Protein AF-A0A260MBR4-F1 (afdb_monomer_lite)

pLDDT: mean 86.41, std 11.76, range [43.19, 97.62]

Secondary structure (DSSP, 8-state):
--HHHHHHHHHHHHHHHHHHHHHHS-GGGB--SSSSB-TTSS-B-HHHHHHHHT-HHHHHHHHHHT--HIIIIIIIISS--SS---SSHHHHHHHHHHHHHHTSS--HHHHHHHHHHHHHHHHHTT-

Radius of gyration: 16.03 Å; chains: 1; bounding box: 42×45×38 Å

Structure (mmCIF, N/CA/C/O backbone):
data_AF-A0A260MBR4-F1
#
_entry.id   AF-A0A260MBR4-F1
#
loop_
_atom_site.group_PDB
_atom_site.id
_atom_site.type_symbol
_atom_site.label_atom_id
_atom_site.label_alt_id
_atom_site.label_comp_id
_atom_site.label_asym_id
_atom_site.label_entity_id
_atom_site.label_seq_id
_atom_site.pdbx_PDB_ins_code
_atom_site.Cartn_x
_atom_site.Cartn_y
_atom_site.Cartn_z
_atom_site.occupancy
_atom_site.B_iso_or_equiv
_atom_site.auth_seq_id
_atom_site.auth_comp_id
_atom_site.auth_asym_id
_atom_site.auth_atom_id
_atom_site.pdbx_PDB_model_num
ATOM 1 N N . MET A 1 1 ? -12.148 -25.901 13.312 1.00 48.97 1 MET A N 1
ATOM 2 C CA . MET A 1 1 ? -11.737 -24.480 13.336 1.00 48.97 1 MET A CA 1
ATOM 3 C C . MET A 1 1 ? -12.918 -23.654 12.862 1.00 48.97 1 MET A C 1
ATOM 5 O O . MET A 1 1 ? -13.593 -24.102 11.945 1.00 48.97 1 MET A O 1
ATOM 9 N N . SER A 1 2 ? -13.231 -22.538 13.527 1.00 43.19 2 SER A N 1
ATOM 10 C CA . SER A 1 2 ? -14.334 -21.658 13.106 1.00 43.19 2 SER A CA 1
ATOM 11 C C . SER A 1 2 ? -13.965 -20.930 11.811 1.00 43.19 2 SER A C 1
ATOM 13 O O . SER A 1 2 ? -12.795 -20.597 11.631 1.00 43.19 2 SER A O 1
ATOM 15 N N . ALA A 1 3 ? -14.943 -20.657 10.945 1.00 55.19 3 ALA A N 1
ATOM 16 C CA . ALA A 1 3 ? -14.740 -19.929 9.689 1.00 55.19 3 ALA A CA 1
ATOM 17 C C . ALA A 1 3 ? -14.116 -18.535 9.908 1.00 55.19 3 ALA A C 1
ATOM 19 O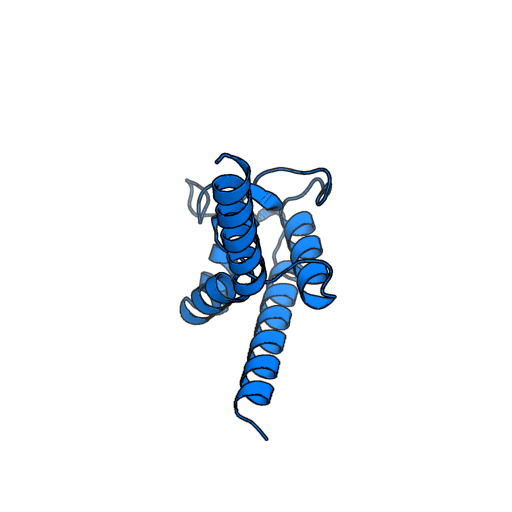 O . ALA A 1 3 ? -13.271 -18.132 9.123 1.00 55.19 3 ALA A O 1
ATOM 20 N N . ALA A 1 4 ? -14.441 -17.869 11.023 1.00 51.47 4 ALA A N 1
ATOM 21 C CA . ALA A 1 4 ? -13.871 -16.567 11.392 1.00 51.47 4 ALA A CA 1
ATOM 22 C C . ALA A 1 4 ? -12.358 -16.621 11.696 1.00 51.47 4 ALA A C 1
ATOM 24 O O . ALA A 1 4 ? -11.603 -15.734 11.330 1.00 51.47 4 ALA A O 1
ATOM 25 N N . LEU A 1 5 ? -11.879 -17.703 12.322 1.00 46.75 5 LEU A N 1
ATOM 26 C CA . LEU A 1 5 ? -10.443 -17.867 12.596 1.00 46.75 5 LEU A CA 1
ATOM 27 C C . LEU A 1 5 ? -9.654 -18.225 11.329 1.00 46.75 5 LEU A C 1
ATOM 29 O O . LEU A 1 5 ? -8.461 -17.948 11.249 1.00 46.75 5 LEU A O 1
ATOM 33 N N . ALA A 1 6 ? -10.306 -18.877 10.361 1.00 57.41 6 ALA A N 1
ATOM 34 C CA . ALA A 1 6 ? -9.709 -19.165 9.062 1.00 57.41 6 ALA A CA 1
ATOM 35 C C . ALA A 1 6 ? -9.615 -17.893 8.204 1.00 57.41 6 ALA A C 1
ATOM 37 O O . ALA A 1 6 ? -8.554 -17.642 7.641 1.00 57.41 6 ALA A O 1
ATOM 38 N N . SER A 1 7 ? -10.662 -17.058 8.194 1.00 66.06 7 SER A N 1
ATOM 39 C CA . SER A 1 7 ? -10.649 -15.774 7.483 1.00 66.06 7 SER A CA 1
ATOM 40 C C . SER A 1 7 ? -9.608 -14.806 8.044 1.00 66.06 7 SER A C 1
ATOM 42 O O . SER A 1 7 ? -8.912 -14.158 7.269 1.00 66.06 7 SER A O 1
ATOM 44 N N . ASP A 1 8 ? -9.426 -14.762 9.367 1.00 77.25 8 ASP A N 1
ATOM 45 C CA . ASP A 1 8 ? -8.398 -13.916 9.986 1.00 77.25 8 ASP A CA 1
ATOM 46 C C . ASP A 1 8 ? -6.982 -14.395 9.635 1.00 77.25 8 ASP A C 1
ATOM 48 O O . ASP A 1 8 ? -6.091 -13.589 9.372 1.00 77.25 8 ASP A O 1
ATOM 52 N N . ALA A 1 9 ? -6.757 -15.712 9.581 1.00 82.81 9 ALA A N 1
ATOM 53 C CA . ALA A 1 9 ? -5.461 -16.272 9.201 1.00 82.81 9 ALA A CA 1
ATOM 54 C C . ALA A 1 9 ? -5.129 -16.025 7.719 1.00 82.81 9 ALA A C 1
ATOM 56 O O . ALA A 1 9 ? -3.988 -15.694 7.393 1.00 82.81 9 ALA A O 1
ATOM 57 N N . GLU A 1 10 ? -6.111 -16.166 6.826 1.00 85.12 10 GLU A N 1
ATOM 58 C CA . GLU A 1 10 ? -5.965 -15.868 5.396 1.00 85.12 10 GLU A CA 1
ATOM 59 C C . GLU A 1 10 ? -5.711 -14.379 5.157 1.00 85.12 10 GLU A C 1
ATOM 61 O O . GLU A 1 10 ? -4.807 -14.025 4.398 1.00 85.12 10 GLU A O 1
ATOM 66 N N . ALA A 1 11 ? -6.432 -13.510 5.867 1.00 85.56 11 ALA A N 1
ATOM 67 C CA . ALA A 1 11 ? -6.212 -12.074 5.818 1.00 85.56 11 ALA A CA 1
ATOM 68 C C . ALA A 1 11 ? -4.792 -11.726 6.303 1.00 85.56 11 ALA A C 1
ATOM 70 O O . ALA A 1 11 ? -4.015 -11.088 5.595 1.00 85.56 11 ALA A O 1
ATOM 71 N N . MET A 1 12 ? -4.375 -12.226 7.467 1.00 88.50 12 MET A N 1
ATOM 72 C CA . MET A 1 12 ? -3.021 -11.967 7.969 1.00 88.50 12 MET A CA 1
ATOM 73 C C . MET A 1 12 ? -1.924 -12.523 7.055 1.00 88.50 12 MET A C 1
ATOM 75 O O . MET A 1 12 ? -0.857 -11.915 6.941 1.00 88.50 12 MET A O 1
ATOM 79 N N . LYS A 1 13 ? -2.180 -13.644 6.370 1.00 93.25 13 LYS A N 1
ATOM 80 C CA . LYS A 1 13 ? -1.275 -14.160 5.342 1.00 93.25 13 LYS A CA 1
ATOM 81 C C . LYS A 1 13 ? -1.173 -13.194 4.161 1.00 93.25 13 LYS A C 1
ATOM 83 O O . LYS A 1 13 ? -0.060 -12.884 3.751 1.00 93.25 13 LYS A O 1
ATOM 88 N N . LEU A 1 14 ? -2.296 -12.693 3.645 1.00 93.25 14 LEU A N 1
ATOM 89 C CA . LEU A 1 14 ? -2.291 -11.723 2.549 1.00 93.25 14 LEU A CA 1
ATOM 90 C C . LEU A 1 14 ? -1.539 -10.443 2.939 1.00 93.25 14 LEU A C 1
ATOM 92 O O . LEU A 1 14 ? -0.707 -9.971 2.170 1.00 93.25 14 LEU A O 1
ATOM 96 N N . LEU A 1 15 ? -1.751 -9.915 4.148 1.00 93.19 15 LEU A N 1
ATOM 97 C CA . LEU A 1 15 ? -1.007 -8.748 4.631 1.00 93.19 15 LEU A CA 1
ATOM 98 C C . LEU A 1 15 ? 0.510 -9.011 4.681 1.00 93.19 15 LEU A C 1
ATOM 100 O O . LEU A 1 15 ? 1.306 -8.133 4.333 1.00 93.19 15 LEU A O 1
ATOM 104 N N . ALA A 1 16 ? 0.922 -10.218 5.079 1.00 95.00 16 ALA A N 1
ATOM 105 C CA . ALA A 1 16 ? 2.325 -10.625 5.056 1.00 95.00 16 ALA A CA 1
ATOM 106 C C . ALA A 1 16 ? 2.875 -10.722 3.622 1.00 95.00 16 ALA A C 1
ATOM 108 O O . ALA A 1 16 ? 3.953 -10.189 3.357 1.00 95.00 16 ALA A O 1
ATOM 109 N N . ASP A 1 17 ? 2.124 -11.324 2.695 1.00 96.38 17 ASP A N 1
ATOM 110 C CA . ASP A 1 17 ? 2.507 -11.441 1.282 1.00 96.38 17 ASP A CA 1
ATOM 111 C C . ASP A 1 17 ? 2.657 -10.054 0.626 1.00 96.38 17 ASP A C 1
ATOM 113 O O . ASP A 1 17 ? 3.644 -9.790 -0.062 1.00 96.38 17 ASP A O 1
ATOM 117 N N . VAL A 1 18 ? 1.726 -9.129 0.896 1.00 95.88 18 VAL A N 1
ATOM 118 C CA . VAL A 1 18 ? 1.799 -7.731 0.436 1.00 95.88 18 VAL A CA 1
ATOM 119 C C . VAL A 1 18 ? 3.019 -7.026 1.029 1.00 95.88 18 VAL A C 1
ATOM 121 O O . VAL A 1 18 ? 3.741 -6.329 0.317 1.00 95.88 18 VAL A O 1
ATOM 124 N N . THR A 1 19 ? 3.293 -7.223 2.320 1.00 96.31 19 THR A N 1
ATOM 125 C CA . THR A 1 19 ? 4.466 -6.626 2.975 1.00 96.31 19 THR A CA 1
ATOM 126 C C . THR A 1 19 ? 5.768 -7.111 2.342 1.00 96.31 19 THR A C 1
ATOM 128 O O . THR A 1 19 ? 6.655 -6.300 2.070 1.00 96.31 19 THR A O 1
ATOM 131 N N . GLU A 1 20 ? 5.884 -8.411 2.075 1.00 97.62 20 GLU A N 1
ATOM 132 C CA . GLU A 1 20 ? 7.076 -8.988 1.452 1.00 97.62 20 GLU A CA 1
ATOM 133 C C . GLU A 1 20 ? 7.253 -8.507 0.008 1.00 97.62 20 GLU A C 1
ATOM 135 O O . GLU A 1 20 ? 8.352 -8.103 -0.377 1.00 97.62 20 GLU A O 1
ATOM 140 N N . LEU A 1 21 ? 6.163 -8.430 -0.761 1.00 96.75 21 LEU A N 1
ATOM 141 C CA . LEU A 1 21 ? 6.163 -7.839 -2.098 1.00 96.75 21 LEU A CA 1
ATOM 142 C C . LEU A 1 21 ? 6.711 -6.406 -2.080 1.00 96.75 21 LEU A C 1
ATOM 144 O O . LEU A 1 21 ? 7.607 -6.068 -2.859 1.00 96.75 21 LEU A O 1
ATOM 148 N N . VAL A 1 22 ? 6.208 -5.556 -1.180 1.00 96.12 22 VAL A N 1
ATOM 149 C CA . VAL A 1 22 ? 6.673 -4.167 -1.083 1.00 96.12 22 VAL A CA 1
ATOM 150 C C . VAL A 1 22 ? 8.150 -4.125 -0.690 1.00 96.12 22 VAL A C 1
ATOM 152 O O . VAL A 1 22 ? 8.912 -3.373 -1.297 1.00 96.12 22 VAL A O 1
ATOM 155 N N . ARG A 1 23 ? 8.600 -4.953 0.265 1.00 96.81 23 ARG A N 1
ATOM 156 C CA . ARG A 1 23 ? 10.022 -5.027 0.655 1.00 96.81 23 ARG A CA 1
ATOM 157 C C . ARG A 1 23 ? 10.916 -5.389 -0.529 1.00 96.81 23 ARG A C 1
ATOM 159 O O . ARG A 1 23 ? 11.919 -4.701 -0.734 1.00 96.81 23 ARG A O 1
ATOM 166 N N . ALA A 1 24 ? 10.524 -6.390 -1.313 1.00 96.75 24 ALA A N 1
ATOM 167 C CA . ALA A 1 24 ? 11.271 -6.890 -2.466 1.00 96.75 24 ALA A CA 1
ATOM 168 C C . ALA A 1 24 ? 11.244 -5.955 -3.691 1.00 96.75 24 ALA A C 1
ATOM 170 O O . ALA A 1 24 ? 12.113 -6.054 -4.554 1.00 96.75 24 ALA A O 1
ATOM 171 N N . THR A 1 25 ? 10.274 -5.041 -3.774 1.00 95.62 25 THR A N 1
ATOM 172 C CA . THR A 1 25 ? 10.116 -4.118 -4.909 1.00 95.62 25 THR A CA 1
ATOM 173 C C . THR A 1 25 ? 11.259 -3.103 -4.979 1.00 95.62 25 THR A C 1
ATOM 175 O O . THR A 1 25 ? 11.574 -2.458 -3.983 1.00 95.62 25 THR A O 1
ATOM 178 N N . ASP A 1 26 ? 11.858 -2.896 -6.150 1.00 95.19 26 ASP A N 1
ATOM 179 C CA . ASP A 1 26 ? 12.878 -1.858 -6.352 1.00 95.19 26 ASP A CA 1
ATOM 180 C C . ASP A 1 26 ? 12.282 -0.446 -6.140 1.00 95.19 26 ASP A C 1
ATOM 182 O O . ASP A 1 26 ? 11.299 -0.112 -6.812 1.00 95.19 26 ASP A O 1
ATOM 186 N N . PRO A 1 27 ? 12.842 0.397 -5.246 1.00 94.75 27 PRO A N 1
ATOM 187 C CA . PRO A 1 27 ? 12.414 1.786 -5.077 1.00 94.75 27 PRO A CA 1
ATOM 188 C C . PRO A 1 27 ? 12.292 2.578 -6.388 1.00 94.75 27 PRO A C 1
ATOM 190 O O . PRO A 1 27 ? 11.346 3.351 -6.538 1.00 94.75 27 PRO A O 1
ATOM 193 N N . ASP A 1 28 ? 13.165 2.345 -7.374 1.00 93.38 28 ASP A N 1
ATOM 194 C CA . ASP A 1 28 ? 13.138 3.095 -8.637 1.00 93.38 28 ASP A CA 1
ATOM 195 C C . ASP A 1 28 ? 11.902 2.783 -9.499 1.00 93.38 28 ASP A C 1
ATOM 197 O O . ASP A 1 28 ? 11.470 3.622 -10.304 1.00 93.38 28 ASP A O 1
ATOM 201 N N . SER A 1 29 ? 11.283 1.618 -9.286 1.00 93.75 29 SER A N 1
ATOM 202 C CA . SER A 1 29 ? 10.028 1.204 -9.928 1.00 93.75 29 SER A CA 1
ATOM 203 C C . SER A 1 29 ? 8.773 1.790 -9.265 1.00 93.75 29 SER A C 1
ATOM 205 O O . SER A 1 29 ? 7.667 1.652 -9.795 1.00 93.75 29 SER A O 1
ATOM 207 N N . TRP A 1 30 ? 8.931 2.488 -8.136 1.00 95.75 30 TRP A N 1
ATOM 208 C CA . TRP A 1 30 ? 7.817 2.981 -7.336 1.00 95.75 30 TRP A CA 1
ATOM 209 C C . TRP A 1 30 ? 7.222 4.284 -7.876 1.00 95.75 30 TRP A C 1
ATOM 211 O O . TRP A 1 30 ? 7.934 5.220 -8.251 1.00 95.75 30 TRP A O 1
ATOM 221 N N . TRP A 1 31 ? 5.894 4.371 -7.878 1.00 94.25 31 TRP A N 1
ATOM 222 C CA . TRP A 1 31 ? 5.151 5.560 -8.283 1.00 94.25 31 TRP A CA 1
ATOM 223 C C . TRP A 1 31 ? 4.624 6.354 -7.083 1.00 94.25 31 TRP A C 1
ATOM 225 O O . TRP A 1 31 ? 3.743 5.909 -6.347 1.00 94.25 31 TRP A O 1
ATOM 235 N N . GLU A 1 32 ? 5.147 7.569 -6.928 1.00 88.31 32 GLU A N 1
ATOM 236 C CA . GLU A 1 32 ? 4.656 8.589 -5.999 1.00 88.31 32 GLU A CA 1
ATOM 237 C C . GLU A 1 32 ? 3.673 9.511 -6.725 1.00 88.31 32 GLU A C 1
ATOM 239 O O . GLU A 1 32 ? 4.045 10.565 -7.242 1.00 88.31 32 GLU A O 1
ATOM 244 N N . GLY A 1 33 ? 2.417 9.097 -6.846 1.00 85.38 33 GLY A N 1
ATOM 245 C CA . GLY A 1 33 ? 1.417 9.942 -7.475 1.00 85.38 33 GLY A CA 1
ATOM 246 C C . GLY A 1 33 ? -0.002 9.410 -7.331 1.00 85.38 33 GLY A C 1
ATOM 247 O O . GLY A 1 33 ? -0.193 8.227 -7.054 1.00 85.38 33 GLY A O 1
ATOM 248 N N . PRO A 1 34 ? -1.002 10.264 -7.613 1.00 84.44 34 PRO A N 1
ATOM 249 C CA . PRO A 1 34 ? -2.403 10.050 -7.235 1.00 84.44 34 PRO A CA 1
ATOM 250 C C . PRO A 1 34 ? -3.135 9.026 -8.111 1.00 84.44 34 PRO A C 1
ATOM 252 O O . PRO A 1 34 ? -4.362 8.951 -8.119 1.00 84.44 34 PRO A O 1
ATOM 255 N N . THR A 1 35 ? -2.396 8.280 -8.923 1.00 86.94 35 THR A N 1
ATOM 256 C CA . THR A 1 35 ? -2.924 7.352 -9.918 1.00 86.94 35 THR A CA 1
ATOM 257 C C . THR A 1 35 ? -2.342 5.970 -9.694 1.00 86.94 35 THR A C 1
ATOM 259 O O . THR A 1 35 ? -1.248 5.813 -9.163 1.00 86.94 35 THR A O 1
ATOM 262 N N . PHE A 1 36 ? -3.063 4.955 -10.161 1.00 86.44 36 PHE A N 1
ATOM 263 C CA . PHE A 1 36 ? -2.685 3.550 -10.009 1.00 86.44 36 PHE A CA 1
ATOM 264 C C . PHE A 1 36 ? -1.283 3.231 -10.568 1.00 86.44 36 PHE A C 1
ATOM 266 O O . PHE A 1 36 ? -0.499 2.501 -9.966 1.00 86.44 36 PHE A O 1
ATOM 273 N N . ARG A 1 37 ? -0.939 3.833 -11.710 1.00 91.19 37 ARG A N 1
ATOM 274 C CA . ARG A 1 37 ? 0.381 3.764 -12.352 1.00 91.19 37 ARG A CA 1
ATOM 275 C C . ARG A 1 37 ? 0.837 5.159 -12.747 1.00 91.19 37 ARG A C 1
ATOM 277 O O . ARG A 1 37 ? 0.017 6.079 -12.850 1.00 91.19 37 ARG A O 1
ATOM 284 N N . SER A 1 38 ? 2.130 5.307 -13.014 1.00 92.31 38 SER A N 1
ATOM 285 C CA . SER A 1 38 ? 2.661 6.527 -13.616 1.00 92.31 38 SER A CA 1
ATOM 286 C C . SER A 1 38 ? 2.031 6.796 -14.989 1.00 92.31 38 SER A C 1
ATOM 288 O O . SER A 1 38 ? 1.617 5.857 -15.673 1.00 92.31 38 SER A O 1
ATOM 290 N N . PRO A 1 39 ? 1.998 8.056 -15.465 1.00 91.81 39 PRO A N 1
ATOM 291 C CA . PRO A 1 39 ? 1.500 8.374 -16.804 1.00 91.81 39 PRO A CA 1
ATOM 292 C C . PRO A 1 39 ? 2.212 7.602 -17.925 1.00 91.81 39 PRO A C 1
ATOM 294 O O . PRO A 1 39 ? 1.588 7.249 -18.920 1.00 91.81 39 PRO A O 1
ATOM 297 N N . CYS A 1 40 ? 3.503 7.298 -17.749 1.00 91.19 40 CYS A N 1
ATOM 298 C CA . CYS A 1 40 ? 4.290 6.487 -18.680 1.00 91.19 40 CYS A CA 1
ATOM 299 C C . CYS A 1 40 ? 4.116 4.969 -18.498 1.00 91.19 40 CYS A C 1
ATOM 301 O O . CYS A 1 40 ? 4.738 4.212 -19.235 1.00 91.19 40 CYS A O 1
ATOM 303 N N . GLN A 1 41 ? 3.288 4.525 -17.547 1.00 89.88 41 GLN A N 1
ATOM 304 C CA . GLN A 1 41 ? 2.960 3.121 -17.262 1.00 89.88 41 GLN A CA 1
ATOM 305 C C . GLN A 1 41 ? 4.141 2.245 -16.812 1.00 89.88 41 GLN A C 1
ATOM 307 O O . GLN A 1 41 ? 4.002 1.028 -16.739 1.00 89.88 41 GLN A O 1
ATOM 312 N N . THR A 1 42 ? 5.294 2.836 -16.485 1.00 90.88 42 THR A N 1
ATOM 313 C CA . THR A 1 42 ? 6.499 2.089 -16.081 1.00 90.88 42 THR A CA 1
ATOM 314 C C . THR A 1 42 ? 6.700 1.987 -14.574 1.00 90.88 42 THR A C 1
ATOM 316 O O . THR A 1 42 ? 7.524 1.192 -14.135 1.00 90.88 42 THR A O 1
ATOM 319 N N . LYS A 1 43 ? 5.995 2.803 -13.781 1.00 94.75 43 LYS A N 1
ATOM 320 C CA . LYS A 1 43 ? 6.102 2.814 -12.318 1.00 94.75 43 LYS A CA 1
ATOM 321 C C . LYS A 1 43 ? 4.746 2.563 -11.685 1.00 94.75 43 LYS A C 1
ATOM 323 O O . LYS A 1 43 ? 3.725 3.018 -12.211 1.00 94.75 43 LYS A O 1
ATOM 328 N N . HIS A 1 44 ? 4.732 1.829 -10.584 1.00 94.00 44 HIS A N 1
ATOM 329 C CA . HIS A 1 44 ? 3.515 1.318 -9.959 1.00 94.00 44 HIS A CA 1
ATOM 330 C C . HIS A 1 44 ? 3.402 1.839 -8.522 1.00 94.00 44 HIS A C 1
ATOM 332 O O . HIS A 1 44 ? 4.405 1.981 -7.824 1.00 94.00 44 HIS A O 1
ATOM 338 N N . CYS A 1 45 ? 2.185 2.148 -8.068 1.00 93.44 45 CYS A N 1
ATOM 339 C CA . CYS A 1 45 ? 1.937 2.321 -6.636 1.00 93.44 45 CYS A CA 1
ATOM 340 C C . CYS A 1 45 ? 1.751 0.946 -5.971 1.00 93.44 45 CYS A C 1
ATOM 342 O O . CYS A 1 45 ? 1.715 -0.082 -6.652 1.00 93.44 45 CYS A O 1
ATOM 344 N N . VAL A 1 46 ? 1.574 0.913 -4.649 1.00 94.19 46 VAL A N 1
ATOM 345 C CA . VAL A 1 46 ? 1.363 -0.340 -3.902 1.00 94.19 46 VAL A CA 1
ATOM 346 C C . VAL A 1 46 ? 0.212 -1.188 -4.452 1.00 94.19 46 VAL A C 1
ATOM 348 O O . VAL A 1 46 ? 0.417 -2.370 -4.704 1.00 94.19 46 VAL A O 1
ATOM 351 N N . LEU A 1 47 ? -0.961 -0.603 -4.725 1.00 94.25 47 LEU A N 1
ATOM 352 C CA . LEU A 1 47 ? -2.106 -1.359 -5.252 1.00 94.25 47 LEU A CA 1
ATOM 353 C C . LEU A 1 47 ? -1.810 -1.927 -6.644 1.00 94.25 47 LEU A C 1
ATOM 355 O O . LEU A 1 47 ? -2.159 -3.066 -6.939 1.00 94.25 47 LEU A O 1
ATOM 359 N N . SER A 1 48 ? -1.093 -1.171 -7.479 1.00 94.06 48 SER A N 1
ATOM 360 C CA . SER A 1 48 ? -0.667 -1.666 -8.785 1.00 94.0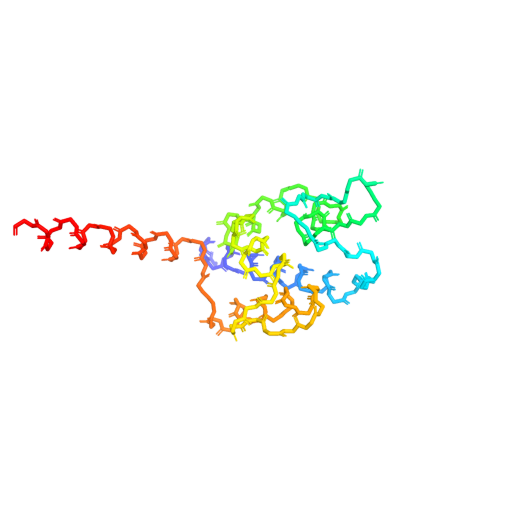6 48 SER A CA 1
ATOM 361 C C . SER A 1 48 ? 0.388 -2.760 -8.684 1.00 94.06 48 SER A C 1
ATOM 363 O O . SER A 1 48 ? 0.376 -3.652 -9.521 1.00 94.06 48 SER A O 1
ATOM 365 N N . HIS A 1 49 ? 1.283 -2.740 -7.694 1.00 95.12 49 HIS A N 1
ATOM 366 C CA . HIS A 1 49 ? 2.198 -3.859 -7.456 1.00 95.12 49 HIS A CA 1
ATOM 367 C C . HIS A 1 49 ? 1.449 -5.113 -6.993 1.00 95.12 49 HIS A C 1
ATOM 369 O O . HIS A 1 49 ? 1.711 -6.196 -7.512 1.00 95.12 49 HIS A O 1
ATOM 375 N N . VAL A 1 50 ? 0.492 -4.973 -6.069 1.00 95.62 50 VAL A N 1
ATOM 376 C CA . VAL A 1 50 ? -0.326 -6.099 -5.590 1.00 95.62 50 VAL A CA 1
ATOM 377 C C . VAL A 1 50 ? -1.118 -6.716 -6.740 1.00 95.62 50 VAL A C 1
ATOM 379 O O . VAL A 1 50 ? -1.036 -7.922 -6.945 1.00 95.62 50 VAL A O 1
ATOM 382 N N . ALA A 1 51 ? -1.808 -5.903 -7.543 1.00 95.56 51 ALA A N 1
ATOM 383 C CA . ALA A 1 51 ? -2.569 -6.394 -8.690 1.00 95.56 51 ALA A CA 1
ATOM 384 C C . ALA A 1 51 ? -1.693 -7.117 -9.727 1.00 95.56 51 ALA A C 1
ATOM 386 O O . ALA A 1 51 ? -2.109 -8.126 -10.290 1.00 95.56 51 ALA A O 1
ATOM 387 N N . ASP A 1 52 ? -0.487 -6.603 -9.978 1.00 95.25 52 ASP A N 1
ATOM 388 C CA . ASP A 1 52 ? 0.433 -7.135 -10.989 1.00 95.25 52 ASP A CA 1
ATOM 389 C C . ASP A 1 52 ? 1.059 -8.474 -10.567 1.00 95.25 52 ASP A C 1
ATOM 391 O O . ASP A 1 52 ? 1.228 -9.361 -11.401 1.00 95.25 52 ASP A O 1
ATOM 395 N N . VAL A 1 53 ? 1.372 -8.642 -9.274 1.00 96.00 53 VAL A N 1
ATOM 396 C CA . VAL A 1 53 ? 2.100 -9.819 -8.762 1.00 96.00 53 VAL A CA 1
ATOM 397 C C . VAL A 1 53 ? 1.190 -10.849 -8.091 1.00 96.00 53 VAL A C 1
ATOM 399 O O . VAL A 1 53 ? 1.389 -12.049 -8.270 1.00 96.00 53 VAL A O 1
ATOM 402 N N . LEU A 1 54 ? 0.205 -10.401 -7.310 1.00 95.44 54 LEU A N 1
ATOM 403 C CA . LEU A 1 54 ? -0.703 -11.261 -6.538 1.00 95.44 54 LEU A CA 1
ATOM 404 C C . LEU A 1 54 ? -2.092 -11.395 -7.185 1.00 95.44 54 LEU A C 1
ATOM 406 O O . LEU A 1 54 ? -2.853 -12.285 -6.812 1.00 95.44 54 LEU A O 1
ATOM 410 N N . GLY A 1 55 ? -2.405 -10.557 -8.176 1.00 96.75 55 GLY A N 1
ATOM 411 C CA . GLY A 1 55 ? -3.669 -10.572 -8.910 1.00 96.75 55 GLY A CA 1
ATOM 412 C C . GLY A 1 55 ? -4.699 -9.565 -8.393 1.00 96.75 55 GLY A C 1
ATOM 413 O O . GLY A 1 55 ? -4.577 -9.009 -7.300 1.00 96.75 55 GLY A O 1
ATOM 414 N N . MET A 1 56 ? -5.735 -9.329 -9.204 1.00 95.19 56 MET A N 1
ATOM 415 C CA . MET A 1 56 ? -6.800 -8.362 -8.902 1.00 95.19 56 MET A CA 1
ATOM 416 C C . MET A 1 56 ? -7.583 -8.734 -7.640 1.00 95.19 56 MET A C 1
ATOM 418 O O . MET A 1 56 ? -7.791 -7.870 -6.801 1.00 95.19 56 MET A O 1
ATOM 422 N N . ASP A 1 57 ? -7.914 -10.014 -7.447 1.00 95.31 57 ASP A N 1
ATOM 423 C CA . ASP A 1 57 ? -8.662 -10.468 -6.266 1.00 95.31 57 ASP A CA 1
ATOM 424 C C . ASP A 1 57 ? -7.911 -10.170 -4.955 1.00 95.31 57 ASP A C 1
ATOM 426 O O . ASP A 1 57 ? -8.508 -9.758 -3.963 1.00 95.31 57 ASP A O 1
ATOM 430 N N . ALA A 1 58 ? -6.582 -10.325 -4.954 1.00 94.62 58 ALA A N 1
ATOM 431 C CA . ALA A 1 58 ? -5.741 -10.001 -3.803 1.00 94.62 58 ALA A CA 1
ATOM 432 C C . ALA A 1 58 ? -5.687 -8.489 -3.540 1.00 94.62 58 ALA A C 1
ATOM 434 O O . ALA A 1 58 ? -5.658 -8.058 -2.387 1.00 94.62 58 ALA A O 1
ATOM 435 N N . MET A 1 59 ? -5.686 -7.681 -4.603 1.00 94.62 59 MET A N 1
ATOM 436 C CA . MET A 1 59 ? -5.739 -6.223 -4.506 1.00 94.62 59 MET A CA 1
ATOM 437 C C . MET A 1 59 ? -7.090 -5.753 -3.954 1.00 94.62 59 MET A C 1
ATOM 439 O O . MET A 1 59 ? -7.101 -4.983 -2.996 1.00 94.62 59 MET A O 1
ATOM 443 N N . ASP A 1 60 ? -8.199 -6.297 -4.457 1.00 93.25 60 ASP A N 1
ATOM 444 C CA . ASP A 1 60 ? -9.556 -5.997 -3.985 1.00 93.25 60 ASP A CA 1
ATOM 445 C C . ASP A 1 60 ? -9.747 -6.421 -2.518 1.00 93.25 60 ASP A C 1
ATOM 447 O O . ASP A 1 60 ? -10.320 -5.689 -1.703 1.00 93.25 60 ASP A O 1
ATOM 451 N N . GLN A 1 61 ? -9.224 -7.592 -2.138 1.00 91.38 61 GLN A N 1
ATOM 452 C CA . GLN A 1 61 ? -9.251 -8.050 -0.750 1.00 91.38 61 GLN A CA 1
ATOM 453 C C . GLN A 1 61 ? -8.405 -7.146 0.156 1.00 91.38 61 GLN A C 1
ATOM 455 O O . GLN A 1 61 ? -8.841 -6.795 1.254 1.00 91.38 61 GLN A O 1
ATOM 460 N N . PHE A 1 62 ? -7.216 -6.738 -0.295 1.00 91.81 62 PHE A N 1
ATOM 461 C CA . PHE A 1 62 ? -6.373 -5.817 0.460 1.00 91.81 62 PHE A CA 1
ATOM 462 C C . PHE A 1 62 ? -7.052 -4.454 0.654 1.00 91.81 62 PHE A C 1
ATOM 464 O O . PHE A 1 62 ? -7.066 -3.926 1.771 1.00 91.81 62 PHE A O 1
ATOM 471 N N . GLU A 1 63 ? -7.655 -3.914 -0.409 1.00 90.50 63 GLU A N 1
ATOM 472 C CA . GLU A 1 63 ? -8.333 -2.619 -0.379 1.00 90.50 63 GLU A CA 1
ATOM 473 C C . GLU A 1 63 ? -9.557 -2.638 0.545 1.00 90.50 63 GLU A C 1
ATOM 475 O O . GLU A 1 63 ? -9.746 -1.724 1.347 1.00 90.50 63 GLU A O 1
ATOM 480 N N . SER A 1 64 ? -10.363 -3.699 0.470 1.00 86.88 64 SER A N 1
ATOM 481 C CA . SER A 1 64 ? -11.574 -3.844 1.286 1.00 86.88 64 SER A CA 1
ATOM 482 C C . SER A 1 64 ? -11.290 -4.135 2.758 1.00 86.88 64 SER A C 1
ATOM 484 O O . SER A 1 64 ? -12.067 -3.716 3.615 1.00 86.88 64 SER A O 1
ATOM 486 N N . THR A 1 65 ? -10.191 -4.828 3.060 1.00 84.81 65 THR A N 1
ATOM 487 C CA . THR A 1 65 ? -9.871 -5.229 4.435 1.00 84.81 65 THR A CA 1
ATOM 488 C C . THR A 1 65 ? -9.092 -4.140 5.165 1.00 84.81 65 THR A C 1
ATOM 490 O O . THR A 1 65 ? -9.509 -3.719 6.238 1.00 84.81 65 THR A O 1
ATOM 493 N N . TRP A 1 66 ? -7.984 -3.638 4.607 1.00 84.00 66 TRP A N 1
ATOM 494 C CA . TRP A 1 66 ? -7.062 -2.789 5.379 1.00 84.00 66 TRP A CA 1
ATOM 495 C C . TRP A 1 66 ? -6.949 -1.352 4.915 1.00 84.00 66 TRP A C 1
ATOM 497 O O . TRP A 1 66 ? -6.715 -0.484 5.754 1.00 84.00 66 TRP A O 1
ATOM 507 N N . SER A 1 67 ? -7.071 -1.058 3.618 1.00 79.62 67 SER A N 1
ATOM 508 C CA . SER A 1 67 ? -6.898 0.330 3.191 1.00 79.62 67 SER A CA 1
ATOM 509 C C . SER A 1 67 ? -7.473 0.644 1.824 1.00 79.62 67 SER A C 1
ATOM 511 O O . SER A 1 67 ? -6.970 0.166 0.812 1.00 79.62 67 SER A O 1
ATOM 513 N N . SER A 1 68 ? -8.448 1.556 1.793 1.00 82.12 68 SER A N 1
ATOM 514 C CA . SER A 1 68 ? -8.922 2.145 0.540 1.00 82.12 68 SER A CA 1
ATOM 515 C C . SER A 1 68 ? -7.787 2.835 -0.226 1.00 82.12 68 SER A C 1
ATOM 517 O O . SER A 1 68 ? -6.851 3.388 0.365 1.00 82.12 68 SER A O 1
ATOM 519 N N . SER A 1 69 ? -7.924 2.910 -1.546 1.00 80.31 69 SER A N 1
ATOM 520 C CA . SER A 1 69 ? -7.052 3.688 -2.434 1.00 80.31 69 SER A CA 1
ATOM 521 C C . SER A 1 69 ? -6.879 5.151 -2.004 1.00 80.31 69 SER A C 1
ATOM 523 O O . SER A 1 69 ? -5.807 5.723 -2.203 1.00 80.31 69 SER A O 1
ATOM 525 N N . TYR A 1 70 ? -7.872 5.752 -1.339 1.00 78.19 70 TYR A N 1
ATOM 526 C CA . TYR A 1 70 ? -7.740 7.088 -0.752 1.00 78.19 70 TYR A CA 1
ATOM 527 C C . TYR A 1 70 ? -6.781 7.118 0.447 1.00 78.19 70 TYR A C 1
ATOM 529 O O . TYR A 1 70 ? -5.939 8.010 0.538 1.00 78.19 70 TYR A O 1
ATOM 537 N N . VAL A 1 71 ? -6.882 6.149 1.362 1.00 81.50 71 VAL A N 1
ATOM 538 C CA . VAL A 1 71 ? -6.051 6.109 2.576 1.00 81.50 71 VAL A CA 1
ATOM 539 C C . VAL A 1 71 ? -4.605 5.796 2.213 1.00 81.50 71 VAL A C 1
ATOM 541 O O . VAL A 1 71 ? -3.716 6.592 2.517 1.00 81.50 71 VAL A O 1
ATOM 544 N N . ILE A 1 72 ? -4.357 4.680 1.522 1.00 86.00 72 ILE A N 1
ATOM 545 C CA . ILE A 1 72 ? -2.984 4.277 1.202 1.00 86.00 72 ILE A CA 1
ATOM 546 C C . ILE A 1 72 ? -2.362 5.147 0.106 1.00 86.00 72 ILE A C 1
ATOM 548 O O . ILE A 1 72 ? -1.168 5.425 0.160 1.00 86.00 72 ILE A O 1
ATOM 552 N N . GLY A 1 73 ? -3.154 5.620 -0.861 1.00 84.06 73 GLY A N 1
ATOM 553 C CA . GLY A 1 73 ? -2.700 6.526 -1.917 1.00 84.06 73 GLY A CA 1
ATOM 554 C C . GLY A 1 73 ? -2.461 7.934 -1.380 1.00 84.06 73 GLY A C 1
ATOM 555 O O . GLY A 1 73 ? -1.327 8.334 -1.124 1.00 84.06 73 GLY A O 1
ATOM 556 N N . ALA A 1 74 ? -3.538 8.677 -1.131 1.00 80.44 74 ALA A N 1
ATOM 557 C CA . ALA A 1 74 ? -3.443 10.095 -0.788 1.00 80.44 74 ALA A CA 1
ATOM 558 C C . ALA A 1 74 ? -2.908 10.360 0.634 1.00 80.44 74 ALA A C 1
ATOM 560 O O . ALA A 1 74 ? -2.302 11.408 0.874 1.00 80.44 74 ALA A O 1
ATOM 561 N N . GLY A 1 75 ? -3.150 9.445 1.580 1.00 85.44 75 GLY A N 1
ATOM 562 C CA . GLY A 1 75 ? -2.774 9.603 2.990 1.00 85.44 75 GLY A CA 1
ATOM 563 C C . GLY A 1 75 ? -1.377 9.092 3.358 1.00 85.44 75 GLY A C 1
ATOM 564 O O . GLY A 1 75 ? -0.814 9.548 4.355 1.00 85.44 75 GLY A O 1
ATOM 565 N N . VAL A 1 76 ? -0.811 8.172 2.568 1.00 91.75 76 VAL A N 1
ATOM 566 C CA . VAL A 1 76 ? 0.468 7.503 2.876 1.00 91.75 76 VAL A CA 1
ATOM 567 C C . VAL A 1 76 ? 1.456 7.598 1.711 1.00 91.75 76 VAL A C 1
ATOM 569 O O . VAL A 1 76 ? 2.588 8.047 1.894 1.00 91.75 76 VAL A O 1
ATOM 572 N N . ASN A 1 77 ? 1.053 7.182 0.510 1.00 92.06 77 ASN A N 1
ATOM 573 C CA . ASN A 1 77 ? 1.940 7.069 -0.645 1.00 92.06 77 ASN A CA 1
ATOM 574 C C . ASN A 1 77 ? 2.311 8.424 -1.248 1.00 92.06 77 ASN A C 1
ATOM 576 O O . ASN A 1 77 ? 3.484 8.657 -1.506 1.00 92.06 77 ASN A O 1
ATOM 580 N N . ASP A 1 78 ? 1.351 9.316 -1.471 1.00 89.38 78 ASP A N 1
ATOM 581 C CA . ASP A 1 78 ? 1.541 10.457 -2.378 1.00 89.38 78 ASP A CA 1
ATOM 582 C C . ASP A 1 78 ? 2.402 11.581 -1.799 1.00 89.38 78 ASP A C 1
ATOM 584 O O . ASP A 1 78 ? 2.973 12.373 -2.547 1.00 89.38 78 ASP A O 1
ATOM 588 N N . LYS A 1 79 ? 2.473 11.688 -0.469 1.00 89.44 79 LYS A N 1
ATOM 589 C CA . LYS A 1 79 ? 3.289 12.691 0.223 1.00 89.44 79 LYS A CA 1
ATOM 590 C C . LYS A 1 79 ? 3.578 12.293 1.674 1.00 89.44 79 LYS A C 1
ATOM 592 O O . LYS A 1 79 ? 2.745 11.631 2.292 1.00 89.44 79 LYS A O 1
ATOM 597 N N . PRO A 1 80 ? 4.705 12.746 2.252 1.00 91.44 80 PRO A N 1
ATOM 598 C CA . PRO A 1 80 ? 4.968 12.598 3.678 1.00 91.44 80 PRO A CA 1
ATOM 599 C C . PRO A 1 80 ? 3.915 13.281 4.553 1.00 91.44 80 PRO A C 1
ATOM 601 O O . PRO A 1 80 ? 3.374 14.336 4.211 1.00 91.44 80 PRO A O 1
ATOM 604 N N . THR A 1 81 ? 3.679 12.699 5.724 1.00 92.06 81 THR A N 1
ATOM 605 C CA . THR A 1 81 ? 2.826 13.255 6.781 1.00 92.06 81 THR A CA 1
ATOM 606 C C . THR A 1 81 ? 3.564 13.220 8.118 1.00 92.06 81 THR A C 1
ATOM 608 O O . THR A 1 81 ? 4.642 12.641 8.221 1.00 92.06 81 THR A O 1
ATOM 611 N N . GLU A 1 82 ? 2.991 13.818 9.165 1.00 93.38 82 GLU A N 1
ATOM 612 C CA . GLU A 1 82 ? 3.550 13.705 10.520 1.00 93.38 82 GLU A CA 1
ATOM 613 C C . GLU A 1 82 ? 3.598 12.242 10.999 1.00 93.38 82 GLU A C 1
ATOM 615 O O . GLU A 1 82 ? 4.577 11.827 11.614 1.00 93.38 82 GLU A O 1
ATOM 620 N N . LYS A 1 83 ? 2.577 11.440 10.654 1.00 92.19 83 LYS A N 1
ATOM 621 C CA . LYS A 1 83 ? 2.504 10.009 10.992 1.00 92.19 83 LYS A CA 1
ATOM 622 C C . LYS A 1 83 ? 3.475 9.161 10.160 1.00 92.19 83 LYS A C 1
ATOM 624 O O . LYS A 1 83 ? 4.061 8.217 10.683 1.00 92.19 83 LYS A O 1
ATOM 629 N N . TYR A 1 84 ? 3.660 9.509 8.885 1.00 94.81 84 TYR A N 1
ATOM 630 C CA . TYR A 1 84 ? 4.529 8.801 7.938 1.00 94.81 84 TYR A CA 1
ATOM 631 C C . TYR A 1 84 ? 5.558 9.768 7.319 1.00 94.81 84 TYR A C 1
ATOM 633 O O . TYR A 1 84 ? 5.366 10.234 6.190 1.00 94.81 84 TYR A O 1
ATOM 641 N N . PRO A 1 85 ? 6.639 10.113 8.051 1.00 95.94 85 PRO A N 1
ATOM 642 C CA . PRO A 1 85 ? 7.590 11.154 7.652 1.00 95.94 85 PRO A CA 1
ATOM 643 C C . PRO A 1 85 ? 8.690 10.662 6.699 1.00 95.94 85 PRO A C 1
ATOM 645 O O . PRO A 1 85 ? 9.559 11.445 6.314 1.00 95.94 85 PRO A O 1
ATOM 648 N N . GLN A 1 86 ? 8.709 9.371 6.350 1.00 96.19 86 GLN A N 1
ATOM 649 C CA . GLN A 1 86 ? 9.742 8.793 5.493 1.00 96.19 86 GLN A CA 1
ATOM 650 C C . GLN A 1 86 ? 9.767 9.512 4.137 1.00 96.19 86 GLN A C 1
ATOM 652 O O . GLN A 1 86 ? 8.719 9.794 3.551 1.00 96.19 86 GLN A O 1
ATOM 657 N N . SER A 1 87 ? 10.965 9.809 3.628 1.00 93.12 87 SER A N 1
ATOM 658 C CA . SER A 1 87 ? 11.135 10.566 2.382 1.00 93.12 87 SER A CA 1
ATOM 659 C C . SER A 1 87 ? 10.651 9.785 1.164 1.00 93.12 87 SER A C 1
ATOM 661 O O . SER A 1 87 ? 10.009 10.361 0.290 1.00 93.12 87 SER A O 1
ATOM 663 N N . HIS A 1 88 ? 10.911 8.477 1.125 1.00 94.75 88 HIS A N 1
ATOM 664 C CA . HIS A 1 88 ? 10.515 7.631 0.010 1.00 94.75 88 HIS A CA 1
ATOM 665 C C . HIS A 1 88 ? 9.100 7.051 0.214 1.00 94.75 88 HIS A C 1
ATOM 667 O O . HIS A 1 88 ? 8.807 6.520 1.290 1.00 94.75 88 HIS A O 1
ATOM 673 N N . PRO A 1 89 ? 8.222 7.079 -0.807 1.00 94.25 89 PRO A N 1
ATOM 674 C CA . PRO A 1 89 ? 6.846 6.564 -0.729 1.00 94.25 89 PRO A CA 1
ATOM 675 C C . PRO A 1 89 ? 6.756 5.085 -0.335 1.00 94.25 89 PRO A C 1
ATOM 677 O O . PRO A 1 89 ? 5.954 4.724 0.524 1.00 94.25 89 PRO A O 1
ATOM 680 N N . LYS A 1 90 ? 7.631 4.235 -0.887 1.00 95.44 90 LYS A N 1
ATOM 681 C CA . LYS A 1 90 ? 7.729 2.815 -0.510 1.00 95.44 90 LYS A CA 1
ATOM 682 C C . LYS A 1 90 ? 7.925 2.628 1.001 1.00 95.44 90 LYS A C 1
A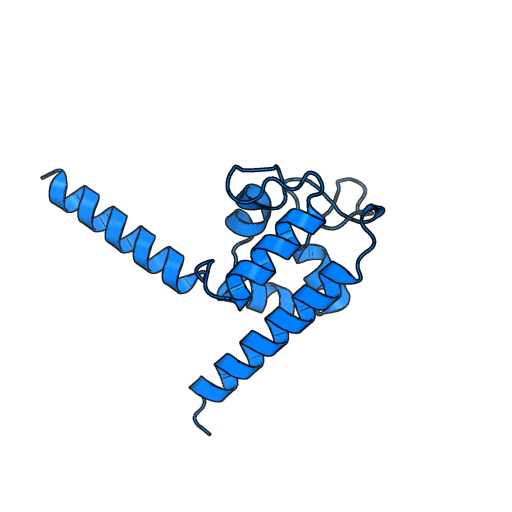TOM 684 O O . LYS A 1 90 ? 7.283 1.770 1.600 1.00 95.44 90 LYS A O 1
ATOM 689 N N . ASP A 1 91 ? 8.778 3.439 1.626 1.00 96.75 91 ASP A N 1
ATOM 690 C CA . ASP A 1 91 ? 9.094 3.306 3.052 1.00 96.75 91 ASP A CA 1
ATOM 691 C C . ASP A 1 91 ? 7.932 3.771 3.937 1.00 96.75 91 ASP A C 1
ATOM 693 O O . ASP A 1 91 ? 7.690 3.186 4.994 1.00 96.75 91 ASP A O 1
ATOM 697 N N . ARG A 1 92 ? 7.166 4.775 3.485 1.00 96.38 92 ARG A N 1
ATOM 698 C CA . ARG A 1 92 ? 5.907 5.173 4.135 1.00 96.38 92 ARG A CA 1
ATOM 699 C C . ARG A 1 92 ? 4.891 4.037 4.101 1.00 96.38 92 ARG A C 1
ATOM 701 O O . ARG A 1 92 ? 4.298 3.715 5.126 1.00 96.38 92 ARG A O 1
ATOM 708 N N . VAL A 1 93 ? 4.740 3.387 2.946 1.00 95.88 93 VAL A N 1
ATOM 709 C CA . VAL A 1 93 ? 3.849 2.228 2.796 1.00 95.88 93 VAL A CA 1
ATOM 710 C C . VAL A 1 93 ? 4.300 1.061 3.676 1.00 95.88 93 VAL A C 1
ATOM 712 O O . VAL A 1 93 ? 3.467 0.465 4.348 1.00 95.88 93 VAL A O 1
ATOM 715 N N . LEU A 1 94 ? 5.600 0.765 3.762 1.00 96.75 94 LEU A N 1
ATOM 716 C CA . LEU A 1 94 ? 6.103 -0.273 4.672 1.00 96.75 94 LEU A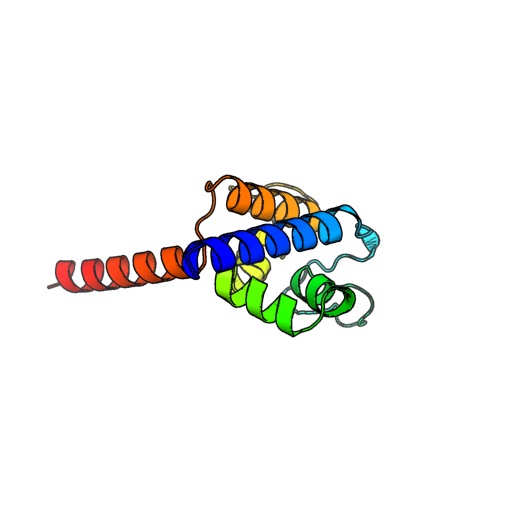 CA 1
ATOM 717 C C . LEU A 1 94 ? 5.802 0.034 6.144 1.00 96.75 94 LEU A C 1
ATOM 719 O O . LEU A 1 94 ? 5.421 -0.871 6.885 1.00 96.75 94 LEU A O 1
ATOM 723 N N . ALA A 1 95 ? 5.942 1.292 6.566 1.00 96.31 95 ALA A N 1
ATOM 724 C CA . ALA A 1 95 ? 5.582 1.706 7.919 1.00 96.31 95 ALA A CA 1
ATOM 725 C C . ALA A 1 95 ? 4.073 1.565 8.181 1.00 96.31 95 ALA A C 1
ATOM 727 O O . ALA A 1 95 ? 3.674 1.104 9.248 1.00 96.31 95 ALA A O 1
ATOM 728 N N . PHE A 1 96 ? 3.234 1.910 7.202 1.00 95.06 96 PHE A N 1
ATOM 729 C CA . PHE A 1 96 ? 1.784 1.726 7.278 1.00 95.06 96 PHE A CA 1
ATOM 730 C C . PHE A 1 96 ? 1.391 0.246 7.412 1.00 95.06 96 PHE A C 1
ATOM 732 O O . PHE A 1 96 ? 0.624 -0.106 8.306 1.00 95.06 96 PHE A O 1
ATOM 739 N N . LEU A 1 97 ? 1.963 -0.638 6.587 1.00 94.31 97 LEU A N 1
ATOM 740 C CA . LEU A 1 97 ? 1.707 -2.083 6.653 1.00 94.31 97 LEU A CA 1
ATOM 741 C C . LEU A 1 97 ? 2.144 -2.691 7.994 1.00 94.31 97 LEU A C 1
ATOM 743 O O . LEU A 1 97 ? 1.455 -3.546 8.548 1.00 94.31 97 LEU A O 1
ATOM 747 N N . GLU A 1 98 ? 3.258 -2.221 8.555 1.00 93.31 98 GLU A N 1
ATOM 748 C CA . GLU A 1 98 ? 3.708 -2.637 9.885 1.00 93.31 98 GLU A CA 1
ATOM 749 C C . GLU A 1 98 ? 2.762 -2.154 10.995 1.00 93.31 98 GLU A C 1
ATOM 751 O O . GLU A 1 98 ? 2.469 -2.902 11.933 1.00 93.31 98 GLU A O 1
ATOM 756 N N . ASN A 1 99 ? 2.228 -0.936 10.881 1.00 93.06 99 ASN A N 1
ATOM 757 C CA . ASN A 1 99 ? 1.235 -0.430 11.825 1.00 93.06 99 ASN A CA 1
ATOM 758 C C . ASN A 1 99 ? -0.071 -1.232 11.7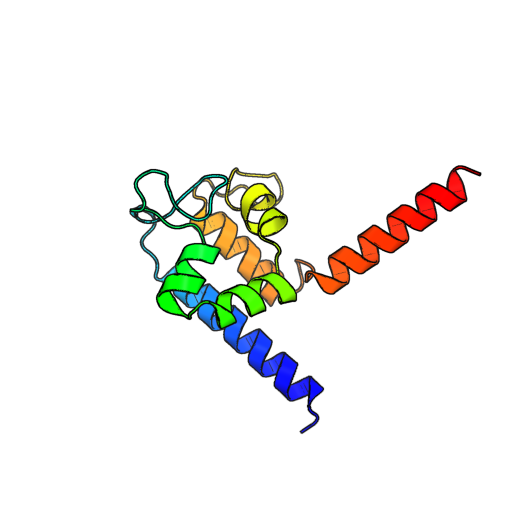59 1.00 93.06 99 ASN A C 1
ATOM 760 O O . ASN A 1 99 ? -0.619 -1.558 12.809 1.00 93.06 99 ASN A O 1
ATOM 764 N N . LEU A 1 100 ? -0.530 -1.626 10.566 1.00 90.00 100 LEU A N 1
ATOM 765 C CA . LEU A 1 100 ? -1.670 -2.542 10.417 1.00 90.00 100 LEU A CA 1
ATOM 766 C C . LEU A 1 100 ? -1.388 -3.889 11.092 1.00 90.00 100 LEU A C 1
ATOM 768 O O . LEU A 1 100 ? -2.198 -4.388 11.867 1.00 90.00 100 LEU A O 1
ATOM 772 N N . ARG A 1 101 ? -0.199 -4.459 10.862 1.00 89.12 101 ARG A N 1
ATOM 773 C CA . ARG A 1 101 ? 0.205 -5.753 11.433 1.00 89.12 101 ARG A CA 1
ATOM 774 C C . ARG A 1 101 ? 0.284 -5.735 12.963 1.00 89.12 101 ARG A C 1
ATOM 776 O O . ARG A 1 101 ? 0.048 -6.757 13.602 1.00 89.12 101 ARG A O 1
ATOM 783 N N . THR A 1 102 ? 0.670 -4.603 13.546 1.00 88.25 102 THR A N 1
ATOM 784 C CA . THR A 1 102 ? 0.826 -4.429 15.001 1.00 88.25 102 THR A CA 1
ATOM 785 C C . THR A 1 102 ? -0.422 -3.863 15.685 1.00 88.25 102 THR A C 1
ATOM 787 O O . THR A 1 102 ? -0.445 -3.784 16.913 1.00 88.25 102 THR A O 1
ATOM 790 N N . GLY A 1 103 ? -1.456 -3.498 14.918 1.00 86.44 103 GLY A N 1
ATOM 791 C CA . GLY A 1 103 ? -2.692 -2.891 15.422 1.00 86.44 103 GLY A CA 1
ATOM 792 C C . GLY A 1 103 ? -2.569 -1.408 15.795 1.00 86.44 103 GLY A C 1
ATOM 793 O O . GLY A 1 103 ? -3.432 -0.879 16.489 1.00 86.44 103 GLY A O 1
ATOM 794 N N . ALA A 1 104 ? -1.496 -0.731 15.373 1.00 87.19 104 ALA A N 1
ATOM 795 C CA . ALA A 1 104 ? -1.313 0.715 15.539 1.00 87.19 104 ALA A CA 1
ATOM 796 C C . ALA A 1 104 ? -2.022 1.543 14.445 1.00 87.19 104 ALA A C 1
ATOM 798 O O . ALA A 1 104 ? -2.141 2.766 14.555 1.00 87.19 104 ALA A O 1
ATOM 799 N N . GLU A 1 105 ? -2.468 0.882 13.378 1.00 87.50 105 GLU A N 1
ATOM 800 C CA . GLU A 1 105 ? -3.381 1.418 12.374 1.00 87.50 105 GLU A CA 1
ATOM 801 C C . GLU A 1 105 ? -4.678 0.610 12.405 1.00 87.50 105 GLU A C 1
ATOM 803 O O . GLU A 1 105 ? -4.656 -0.600 12.628 1.00 87.50 105 GLU A O 1
ATOM 808 N N . GLU A 1 106 ? -5.798 1.287 12.190 1.00 81.88 106 GLU A N 1
ATOM 809 C CA . GLU A 1 106 ? -7.098 0.631 12.090 1.00 81.88 106 GLU A CA 1
ATOM 810 C C . GLU A 1 106 ? -7.331 0.079 10.686 1.00 81.88 106 GLU A C 1
ATOM 812 O O . GLU A 1 106 ? -6.883 0.652 9.691 1.00 81.88 106 GLU A O 1
ATOM 817 N N . ASP A 1 107 ? -8.080 -1.016 10.615 1.00 76.81 107 ASP A N 1
ATOM 818 C CA . ASP A 1 107 ? -8.608 -1.533 9.359 1.00 76.81 107 ASP A CA 1
ATOM 819 C C . ASP A 1 107 ? -9.762 -0.665 8.810 1.00 76.81 107 ASP A C 1
ATOM 821 O O . ASP A 1 107 ? -10.262 0.257 9.468 1.00 76.81 107 ASP A O 1
ATOM 825 N N . VAL A 1 108 ? -10.185 -0.942 7.570 1.00 76.19 108 VAL A N 1
ATOM 826 C CA . VAL A 1 108 ? -11.202 -0.131 6.873 1.00 76.19 108 VAL A CA 1
ATOM 827 C C . VAL A 1 108 ? -12.538 -0.158 7.603 1.00 76.19 108 VAL A C 1
ATOM 829 O O . VAL A 1 108 ? -13.179 0.885 7.726 1.00 76.19 108 VAL A O 1
ATOM 832 N N . VAL A 1 109 ? -12.952 -1.324 8.102 1.00 74.12 109 VAL A N 1
ATOM 833 C CA . VAL A 1 109 ? -14.250 -1.497 8.767 1.00 74.12 109 VAL A CA 1
ATOM 834 C C . VAL A 1 109 ? -14.292 -0.674 10.052 1.00 74.12 109 VAL A C 1
ATOM 836 O O . VAL A 1 109 ? -15.200 0.135 10.241 1.00 74.12 109 VAL A O 1
ATOM 839 N N . THR A 1 110 ? -13.256 -0.794 10.880 1.00 74.38 110 THR A N 1
ATOM 840 C CA . THR A 1 110 ? -13.115 -0.044 12.132 1.00 74.38 110 THR A CA 1
ATOM 841 C C . THR A 1 110 ? -13.069 1.462 11.871 1.00 74.38 110 THR A C 1
ATOM 843 O O . THR A 1 110 ? -13.744 2.243 12.549 1.00 74.38 110 THR A O 1
ATOM 846 N N . GLY A 1 111 ? -12.321 1.884 10.846 1.00 73.81 111 GLY A N 1
ATOM 847 C CA . GLY A 1 111 ? -12.241 3.286 10.450 1.00 73.81 111 GLY A CA 1
ATOM 848 C C . GLY A 1 111 ? -13.587 3.854 9.985 1.00 73.81 111 GLY A C 1
ATOM 849 O O . GLY A 1 111 ? -13.956 4.966 10.379 1.00 73.81 111 GLY A O 1
ATOM 850 N N . MET A 1 112 ? -14.340 3.093 9.184 1.00 73.81 112 MET A N 1
ATOM 851 C CA . MET A 1 112 ? -15.668 3.483 8.700 1.00 73.81 112 MET A CA 1
ATOM 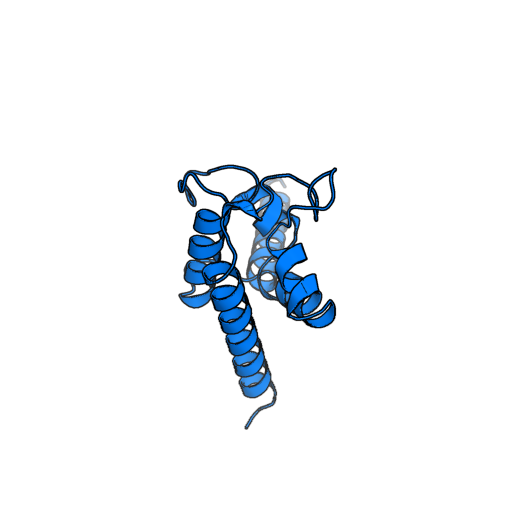852 C C . MET A 1 112 ? -16.685 3.591 9.837 1.00 73.81 112 MET A C 1
ATOM 854 O O . MET A 1 112 ? -17.403 4.593 9.906 1.00 73.81 112 MET A O 1
ATOM 858 N N . ASP A 1 113 ? -16.707 2.619 10.750 1.00 77.19 113 ASP A N 1
ATOM 859 C CA . ASP A 1 113 ? -17.604 2.623 11.907 1.00 77.19 113 ASP A CA 1
ATOM 860 C C . ASP A 1 113 ? -17.353 3.841 12.801 1.00 77.19 113 ASP A C 1
ATOM 862 O O . ASP A 1 113 ? -18.296 4.546 13.176 1.00 77.19 113 ASP A O 1
ATOM 866 N N . ARG A 1 114 ? -16.084 4.176 13.079 1.00 80.31 114 ARG A N 1
ATOM 867 C CA . ARG A 1 114 ? -15.755 5.393 13.835 1.00 80.31 114 ARG A CA 1
ATOM 868 C C . ARG A 1 114 ? -16.222 6.653 13.109 1.00 80.31 114 ARG A C 1
ATOM 870 O O . ARG A 1 114 ? -16.852 7.508 13.726 1.00 80.31 114 ARG A O 1
ATOM 877 N N . CYS A 1 115 ? -15.937 6.785 11.812 1.00 76.06 115 CYS A N 1
ATOM 878 C CA . CYS A 1 115 ? -16.359 7.958 11.043 1.00 76.06 115 CYS A CA 1
ATOM 879 C C . CYS A 1 115 ? -17.884 8.129 11.028 1.00 76.06 115 CYS A C 1
ATOM 881 O O . CYS A 1 115 ? -18.379 9.257 11.103 1.00 76.06 115 CYS A O 1
ATOM 883 N N . PHE A 1 116 ? -18.625 7.024 10.947 1.00 79.25 116 PHE A N 1
ATOM 884 C CA . PHE A 1 116 ? -20.078 7.035 11.035 1.00 79.25 116 PHE A CA 1
ATOM 885 C C . PHE A 1 116 ? -20.550 7.537 12.406 1.00 79.25 116 PHE A C 1
ATOM 887 O O . PHE A 1 116 ? -21.329 8.491 12.472 1.00 79.25 116 PHE A O 1
ATOM 894 N N . LEU A 1 117 ? -20.023 6.969 13.495 1.00 79.44 117 LEU A N 1
ATOM 895 C CA . LEU A 1 117 ? -20.371 7.372 14.860 1.00 79.44 117 LEU A CA 1
ATOM 896 C C . LEU A 1 117 ? -20.026 8.843 15.144 1.00 79.44 117 LEU A C 1
ATOM 898 O O . LEU A 1 117 ? -20.846 9.563 15.714 1.00 79.44 117 LEU A O 1
ATOM 902 N N . ASP A 1 118 ? -18.866 9.319 14.688 1.00 79.75 118 ASP A N 1
ATOM 903 C CA . ASP A 1 118 ? -18.462 10.724 14.813 1.00 79.75 118 ASP A CA 1
ATOM 904 C C . ASP A 1 118 ? -19.410 11.664 14.053 1.00 79.75 118 ASP A C 1
ATOM 906 O O . ASP A 1 118 ? -19.722 12.763 14.523 1.00 79.75 118 ASP A O 1
ATOM 910 N N . SER A 1 119 ? -19.883 11.252 12.871 1.00 77.19 119 SER A N 1
ATOM 911 C CA . SER A 1 119 ? -20.859 12.020 12.090 1.00 77.19 119 SER A CA 1
ATOM 912 C C . SER A 1 119 ? -22.189 12.143 12.830 1.00 77.19 119 SER A C 1
ATOM 914 O O . SER A 1 119 ? -22.735 13.243 12.937 1.00 77.19 119 SER A O 1
ATOM 916 N N . GLU A 1 120 ? -22.684 11.038 13.387 1.00 84.62 120 GLU A N 1
ATOM 917 C CA . GLU A 1 120 ? -23.932 11.015 14.149 1.00 84.62 120 GLU A CA 1
ATOM 918 C C . GLU A 1 120 ? -23.820 11.835 15.440 1.00 84.62 120 GLU A C 1
ATOM 920 O O . GLU A 1 120 ? -24.706 12.638 15.737 1.00 84.62 120 GLU A O 1
ATOM 925 N N . ALA A 1 121 ? -22.695 11.743 16.154 1.00 76.25 121 ALA A N 1
ATOM 926 C CA . ALA A 1 121 ? -22.436 12.549 17.344 1.00 76.25 121 ALA A CA 1
ATOM 927 C C . ALA A 1 121 ? -22.409 14.057 17.034 1.00 76.25 121 ALA A C 1
ATOM 929 O O . ALA A 1 121 ? -22.994 14.854 17.771 1.00 76.25 121 ALA A O 1
ATOM 930 N N . ARG A 1 122 ? -21.789 14.467 15.915 1.00 77.25 122 ARG A N 1
ATOM 931 C CA . ARG A 1 122 ? -21.787 15.873 15.471 1.00 77.25 122 ARG A CA 1
ATOM 932 C C . ARG A 1 122 ? -23.180 16.372 15.100 1.00 77.25 122 ARG A C 1
ATOM 934 O O . ARG A 1 122 ? -23.497 17.518 15.401 1.00 77.25 122 ARG A O 1
ATOM 941 N N . LYS A 1 123 ? -24.014 15.538 14.470 1.00 75.06 123 LYS A N 1
ATOM 942 C CA . LYS A 1 123 ? -25.410 15.893 14.161 1.00 75.06 123 LYS A CA 1
ATOM 943 C C . LYS A 1 123 ? -26.255 16.016 15.430 1.00 75.06 123 LYS A C 1
ATOM 945 O O . LYS A 1 123 ? -27.045 16.946 15.529 1.00 75.06 123 LYS A O 1
ATOM 950 N N . ALA A 1 124 ? -26.066 15.120 16.399 1.00 72.88 124 ALA A N 1
ATOM 951 C CA . ALA A 1 124 ? -26.807 15.125 17.660 1.00 72.88 124 ALA A CA 1
ATOM 952 C C . ALA A 1 124 ? -26.414 16.286 18.593 1.00 72.88 124 ALA A C 1
ATOM 954 O O . ALA A 1 124 ? -27.262 16.800 19.311 1.00 72.88 124 ALA A O 1
ATOM 955 N N . GLY A 1 125 ? -25.147 16.716 18.574 1.00 66.56 125 GLY A N 1
ATOM 956 C CA . GLY A 1 125 ? -24.660 17.864 19.353 1.00 66.56 125 GLY A CA 1
ATOM 957 C C . GLY A 1 125 ? -24.890 19.235 18.706 1.00 66.56 125 GLY A C 1
ATOM 958 O O . GLY A 1 125 ? -24.623 20.254 19.337 1.00 66.56 125 GLY A O 1
ATOM 959 N N . ALA A 1 126 ? -25.355 19.272 17.455 1.00 58.53 126 ALA A N 1
ATOM 960 C CA . ALA A 1 126 ? -25.711 20.496 16.735 1.00 58.53 126 ALA A CA 1
ATOM 961 C C . ALA A 1 126 ? -27.214 20.847 16.834 1.00 58.53 126 ALA A C 1
ATOM 963 O O . ALA A 1 126 ? -27.659 21.768 16.146 1.00 58.53 126 ALA A O 1
ATOM 964 N N . ALA A 1 127 ? -27.975 20.107 17.652 1.00 48.53 127 ALA A N 1
ATOM 965 C CA . ALA A 1 127 ? -29.407 20.284 17.899 1.00 48.53 127 ALA A CA 1
ATOM 966 C C . ALA A 1 127 ? -29.687 21.037 19.208 1.00 48.53 127 ALA A C 1
ATOM 968 O O . ALA A 1 127 ? -28.977 20.779 20.207 1.00 48.53 127 ALA A O 1
#

Sequence (127 aa):
MSAALASDAEAMKLLADVTELVRATDPDSWWEGPTFRSPCQTKHCVLSHVADVLGMDAMDQFESTWSSSYVIGAGVNDKPTEKYPQSHPKDRVLAFLENLRTGAEEDVVTGMDRCFLDSEARKAGAA

Foldseek 3Di:
DDPVVVVVVVLLVLLVVLLVLLVPDDLVQADQDLDQADPVRRHGHSLVSCCVPVNPVSSVSCCQWAHPSCCLRVVFQNDADPQQNDPGSSSSSSSSSVCVSVVVGDIPVVVVVVVVVVVVVVVVVVD